Protein AF-A0A7S0VVS6-F1 (afdb_monomer_lite)

Foldseek 3Di:
DVVLLVQCPPPDLVSNLVSLLVLLCCLQPVAPVCLQVLVSLLVSLVCLLPPVCCCPDSNLSSNLSSLLSLLSNLVRRPVSPDDLLVSVLVSLVSDDRDDDPVSNCNNLVSLVVCLLVLPPSCVVVVVSSVVRNCVVVPDDDPDPPDPDCVVVSVVVNCVVVVPDDDD

Structure (mmCIF, N/CA/C/O backbone):
data_AF-A0A7S0VVS6-F1
#
_entry.id   AF-A0A7S0VVS6-F1
#
loop_
_atom_site.group_PDB
_atom_site.id
_atom_site.type_symbol
_atom_site.label_atom_id
_atom_site.label_alt_id
_atom_site.label_comp_id
_atom_site.label_asym_id
_atom_site.label_entity_id
_atom_site.label_seq_id
_atom_site.pdbx_PDB_ins_code
_atom_site.Cartn_x
_atom_site.Cartn_y
_atom_site.Cartn_z
_atom_site.occupancy
_atom_site.B_iso_or_equiv
_atom_site.auth_seq_id
_atom_site.auth_comp_id
_atom_site.auth_asym_id
_atom_site.auth_atom_id
_atom_site.pdbx_PDB_model_num
ATOM 1 N N . ALA A 1 1 ? -5.783 -13.819 -8.971 1.00 76.56 1 ALA A N 1
ATOM 2 C CA . ALA A 1 1 ? -4.865 -13.735 -7.815 1.00 76.56 1 ALA A CA 1
ATOM 3 C C . ALA A 1 1 ? -3.611 -14.604 -7.975 1.00 76.56 1 ALA A C 1
ATOM 5 O O . ALA A 1 1 ? -2.534 -14.033 -7.990 1.00 76.56 1 ALA A O 1
ATOM 6 N N . ALA A 1 2 ? -3.704 -15.934 -8.151 1.00 83.19 2 ALA A N 1
ATOM 7 C CA . ALA A 1 2 ? -2.517 -16.811 -8.219 1.00 83.19 2 ALA A CA 1
ATOM 8 C C . ALA A 1 2 ? -1.493 -16.425 -9.310 1.00 83.19 2 ALA A C 1
ATOM 10 O O . ALA A 1 2 ? -0.317 -16.255 -9.006 1.00 83.19 2 ALA A O 1
ATOM 11 N N . ALA A 1 3 ? -1.938 -16.195 -10.550 1.00 84.88 3 ALA A N 1
ATOM 12 C CA . ALA A 1 3 ? -1.055 -15.727 -11.626 1.00 84.88 3 ALA A CA 1
ATOM 13 C C . ALA A 1 3 ? -0.437 -14.347 -11.322 1.00 84.88 3 ALA A C 1
ATOM 15 O O . ALA A 1 3 ? 0.734 -14.109 -11.591 1.00 84.88 3 ALA A O 1
ATOM 16 N N . CYS A 1 4 ? -1.198 -13.444 -10.698 1.00 88.06 4 CYS A N 1
ATOM 17 C CA . CYS A 1 4 ? -0.689 -12.134 -10.294 1.00 88.06 4 CYS A CA 1
ATOM 18 C C . CYS A 1 4 ? 0.404 -12.260 -9.220 1.00 88.06 4 CYS A C 1
ATOM 20 O O . CYS A 1 4 ? 1.419 -11.583 -9.311 1.00 88.06 4 CYS A O 1
ATOM 22 N N . LEU A 1 5 ? 0.250 -13.165 -8.245 1.00 90.25 5 LEU A N 1
ATOM 23 C CA . LEU A 1 5 ? 1.289 -13.428 -7.240 1.00 90.25 5 LEU A CA 1
ATOM 24 C C . LEU A 1 5 ? 2.594 -13.913 -7.882 1.00 90.25 5 LEU A C 1
ATOM 26 O O . LEU A 1 5 ? 3.664 -13.450 -7.506 1.00 90.25 5 LEU A O 1
ATOM 30 N N . GLN A 1 6 ? 2.507 -14.796 -8.878 1.00 89.69 6 GLN A N 1
ATOM 31 C CA . GLN A 1 6 ? 3.681 -15.323 -9.585 1.00 89.69 6 GLN A CA 1
ATOM 32 C C . GLN A 1 6 ? 4.442 -14.247 -10.373 1.00 89.69 6 GLN A C 1
ATOM 34 O O . GLN A 1 6 ? 5.650 -14.361 -10.564 1.00 89.69 6 GLN A O 1
ATOM 39 N N . HIS A 1 7 ? 3.747 -13.206 -10.833 1.00 92.38 7 HIS A N 1
ATOM 40 C CA . HIS A 1 7 ? 4.315 -12.179 -11.706 1.00 92.38 7 HIS A CA 1
ATOM 41 C C . HIS A 1 7 ? 4.606 -10.841 -11.011 1.00 92.38 7 HIS A C 1
ATOM 43 O O . HIS A 1 7 ? 5.177 -9.949 -11.638 1.00 92.38 7 HIS A O 1
ATOM 49 N N . ALA A 1 8 ? 4.295 -10.708 -9.718 1.00 88.50 8 ALA A N 1
ATOM 50 C CA . ALA A 1 8 ? 4.568 -9.504 -8.930 1.00 88.50 8 ALA A CA 1
ATOM 51 C C . ALA A 1 8 ? 6.068 -9.147 -8.851 1.00 88.50 8 ALA A C 1
ATOM 53 O O . ALA A 1 8 ? 6.413 -7.983 -8.676 1.00 88.50 8 ALA A O 1
ATOM 54 N N . SER A 1 9 ? 6.960 -10.124 -9.048 1.00 88.38 9 SER A N 1
ATOM 55 C CA . SER A 1 9 ? 8.419 -9.951 -9.070 1.00 88.38 9 SER A CA 1
ATOM 56 C C . SER A 1 9 ? 9.045 -10.190 -10.454 1.00 88.38 9 SER A C 1
ATOM 58 O O . SER A 1 9 ? 10.226 -10.518 -10.550 1.00 88.38 9 SER A O 1
ATOM 60 N N . ALA A 1 10 ? 8.270 -10.094 -11.540 1.00 89.06 10 ALA A N 1
ATOM 61 C CA . ALA A 1 10 ? 8.783 -10.291 -12.899 1.00 89.06 10 ALA A CA 1
ATOM 62 C C . ALA A 1 10 ? 9.911 -9.296 -13.248 1.00 89.06 10 ALA A C 1
ATOM 64 O O . ALA A 1 10 ? 9.902 -8.159 -12.798 1.00 89.06 10 ALA A O 1
ATOM 65 N N . GLY A 1 11 ? 10.866 -9.666 -14.107 1.00 86.12 11 GLY A N 1
ATOM 66 C CA . GLY A 1 11 ? 11.916 -8.726 -14.544 1.00 86.12 11 GLY A CA 1
ATOM 67 C C . GLY A 1 11 ? 11.372 -7.539 -15.355 1.00 86.12 11 GLY A C 1
ATOM 68 O O . GLY A 1 11 ? 11.871 -6.423 -15.246 1.00 86.12 11 GLY A O 1
ATOM 69 N N . SER A 1 12 ? 10.294 -7.755 -16.116 1.00 94.38 12 SER A N 1
ATOM 70 C CA . SER A 1 12 ? 9.616 -6.702 -16.880 1.00 94.38 12 SER A CA 1
ATOM 71 C C . SER A 1 12 ? 8.770 -5.807 -15.972 1.00 94.38 12 SER A C 1
ATOM 73 O O . SER A 1 12 ? 7.841 -6.287 -15.315 1.00 94.38 12 SER A O 1
ATOM 75 N N . ALA A 1 13 ? 9.044 -4.500 -15.996 1.00 92.06 13 ALA A N 1
ATOM 76 C CA . ALA A 1 13 ? 8.288 -3.499 -15.246 1.00 92.06 13 ALA A CA 1
ATOM 77 C C . ALA A 1 13 ? 6.793 -3.509 -15.595 1.00 92.06 13 ALA A C 1
ATOM 79 O O . ALA A 1 13 ? 5.949 -3.504 -14.702 1.00 92.06 13 ALA A O 1
ATOM 80 N N . GLN A 1 14 ? 6.456 -3.631 -16.882 1.00 93.25 14 GLN A N 1
ATOM 81 C CA . GLN A 1 14 ? 5.068 -3.684 -17.341 1.00 93.25 14 GLN A CA 1
ATOM 82 C C . GLN A 1 14 ? 4.323 -4.913 -16.804 1.00 93.25 14 GLN A C 1
ATOM 84 O O . GLN A 1 14 ? 3.189 -4.790 -16.339 1.00 93.25 14 GLN A O 1
ATOM 89 N N . VAL A 1 15 ? 4.960 -6.089 -16.826 1.00 93.94 15 VAL A N 1
ATOM 90 C CA . VAL A 1 15 ? 4.361 -7.324 -16.295 1.00 93.94 15 VAL A CA 1
ATOM 91 C C . VAL A 1 15 ? 4.151 -7.213 -14.785 1.00 93.94 15 VAL A C 1
ATOM 93 O O . VAL A 1 15 ? 3.069 -7.556 -14.304 1.00 93.94 15 VAL A O 1
ATOM 96 N N . ARG A 1 16 ? 5.132 -6.674 -14.044 1.00 94.62 16 ARG A N 1
ATOM 97 C CA . ARG A 1 16 ? 4.969 -6.407 -12.605 1.00 94.62 16 ARG A CA 1
ATOM 98 C C . ARG A 1 16 ? 3.830 -5.439 -12.338 1.00 94.62 16 ARG A C 1
ATOM 100 O O . ARG A 1 16 ? 2.970 -5.751 -11.526 1.00 94.62 16 ARG A O 1
ATOM 107 N N . ARG A 1 17 ? 3.775 -4.308 -13.047 1.00 94.00 17 ARG A N 1
ATOM 108 C CA . ARG A 1 17 ? 2.715 -3.299 -12.907 1.00 94.00 17 ARG A CA 1
ATOM 109 C C . ARG A 1 17 ? 1.327 -3.924 -13.057 1.00 94.00 17 ARG A C 1
ATOM 111 O O . ARG A 1 17 ? 0.468 -3.735 -12.197 1.00 94.00 17 ARG A O 1
ATOM 118 N N . SER A 1 18 ? 1.119 -4.723 -14.106 1.00 93.94 18 SER A N 1
ATOM 119 C CA . SER A 1 18 ? -0.145 -5.437 -14.333 1.00 93.94 18 SER A CA 1
ATOM 120 C C . SER A 1 18 ? -0.453 -6.464 -13.239 1.00 93.94 18 SER A C 1
ATOM 122 O O . SER A 1 18 ? -1.607 -6.607 -12.834 1.00 93.94 18 SER A O 1
ATOM 124 N N . ALA A 1 19 ? 0.563 -7.168 -12.737 1.00 95.75 19 ALA A N 1
ATOM 125 C CA . ALA A 1 19 ? 0.409 -8.117 -11.642 1.00 95.75 19 ALA A CA 1
ATOM 126 C C . ALA A 1 19 ? 0.021 -7.425 -10.321 1.00 95.75 19 ALA A C 1
ATOM 128 O O . ALA A 1 19 ? -0.944 -7.849 -9.680 1.00 95.75 19 ALA A O 1
ATOM 129 N N . CYS A 1 20 ? 0.707 -6.338 -9.952 1.00 96.62 20 CYS A N 1
ATOM 130 C CA . CYS A 1 20 ? 0.404 -5.517 -8.777 1.00 96.62 20 CYS A CA 1
ATOM 131 C C . CYS A 1 20 ? -1.015 -4.940 -8.854 1.00 96.62 20 CYS A C 1
ATOM 133 O O . CYS A 1 20 ? -1.797 -5.114 -7.922 1.00 96.62 20 CYS A O 1
ATOM 135 N N . TYR A 1 21 ? -1.394 -4.362 -10.000 1.00 95.69 21 TYR A N 1
ATOM 136 C CA . TYR A 1 21 ? -2.748 -3.843 -10.213 1.00 95.69 21 TYR A CA 1
ATOM 137 C C . TYR A 1 21 ? -3.814 -4.937 -10.070 1.00 95.69 21 TYR A C 1
ATOM 139 O O . TYR A 1 21 ? -4.813 -4.771 -9.372 1.00 95.69 21 TYR A O 1
ATOM 147 N N . GLY A 1 22 ? -3.582 -6.112 -10.664 1.00 96.38 22 GLY A N 1
ATOM 148 C CA . GLY A 1 22 ? -4.481 -7.255 -10.517 1.00 96.38 22 GLY A CA 1
ATOM 149 C C . GLY A 1 22 ? -4.666 -7.685 -9.057 1.00 96.38 22 GLY A C 1
ATOM 150 O O . GLY A 1 22 ? -5.777 -8.048 -8.664 1.00 96.38 22 GLY A O 1
ATOM 151 N N . LEU A 1 23 ? -3.615 -7.613 -8.233 1.00 96.94 23 LEU A N 1
ATOM 152 C CA . LEU A 1 23 ? -3.706 -7.864 -6.791 1.00 96.94 23 LEU A CA 1
ATOM 153 C C . LEU A 1 23 ? -4.459 -6.752 -6.051 1.00 96.94 23 LEU A C 1
ATOM 155 O O . LEU A 1 23 ? -5.275 -7.082 -5.193 1.00 96.94 23 LEU A O 1
ATOM 159 N N . ALA A 1 24 ? -4.266 -5.481 -6.412 1.00 96.88 24 ALA A N 1
ATOM 160 C CA . ALA A 1 24 ? -5.028 -4.355 -5.864 1.00 96.88 24 ALA A CA 1
ATOM 161 C C . ALA A 1 24 ? -6.539 -4.522 -6.116 1.00 96.88 24 ALA A C 1
ATOM 163 O O . ALA A 1 24 ? -7.358 -4.408 -5.199 1.00 96.88 24 ALA A O 1
ATOM 164 N N . VAL A 1 25 ? -6.918 -4.901 -7.341 1.00 96.69 25 VAL A N 1
ATOM 165 C CA . VAL A 1 25 ? -8.314 -5.188 -7.705 1.00 96.69 25 VAL A CA 1
ATOM 166 C C . VAL A 1 25 ? -8.846 -6.413 -6.956 1.00 96.69 25 VAL A C 1
ATOM 168 O O . VAL A 1 25 ? -9.983 -6.391 -6.479 1.00 96.69 25 VAL A O 1
ATOM 171 N N . CYS A 1 26 ? -8.042 -7.472 -6.802 1.00 96.25 26 CYS A N 1
ATOM 172 C CA . CYS A 1 26 ? -8.426 -8.633 -5.991 1.00 96.25 26 CYS A CA 1
ATOM 173 C C . CYS A 1 26 ? -8.642 -8.248 -4.519 1.00 96.25 26 CYS A C 1
ATOM 175 O O . CYS A 1 26 ? -9.603 -8.716 -3.915 1.00 96.25 26 CYS A O 1
ATOM 177 N N . ALA A 1 27 ? -7.811 -7.372 -3.955 1.00 96.62 27 ALA A N 1
ATOM 178 C CA . ALA A 1 27 ? -7.992 -6.868 -2.599 1.00 96.62 27 ALA A CA 1
ATOM 179 C C . ALA A 1 27 ? -9.300 -6.078 -2.462 1.00 96.62 27 ALA A C 1
ATOM 181 O O . ALA A 1 27 ? -10.042 -6.286 -1.508 1.00 96.62 27 ALA A O 1
ATOM 182 N N . GLN A 1 28 ? -9.633 -5.237 -3.439 1.00 95.94 28 GLN A N 1
ATOM 183 C CA . GLN A 1 28 ? -10.849 -4.424 -3.407 1.00 95.94 28 GLN A CA 1
ATOM 184 C C . GLN A 1 28 ? -12.136 -5.226 -3.657 1.00 95.94 28 GLN A C 1
ATOM 186 O O . GLN A 1 28 ? -13.167 -4.943 -3.052 1.00 95.94 28 GLN A O 1
ATOM 191 N N . ARG A 1 29 ? -12.104 -6.202 -4.573 1.00 95.06 29 ARG A N 1
ATOM 192 C CA . ARG A 1 29 ? -13.316 -6.861 -5.104 1.00 95.06 29 ARG A CA 1
ATOM 193 C C . ARG A 1 29 ? -13.414 -8.352 -4.802 1.00 95.06 29 ARG A C 1
ATOM 195 O O . ARG A 1 29 ? -14.488 -8.926 -4.940 1.00 95.06 29 ARG A O 1
ATOM 202 N N . GLY A 1 30 ? -12.318 -8.996 -4.411 1.00 91.19 30 GLY A N 1
ATOM 203 C CA . GLY A 1 30 ? -12.252 -10.446 -4.206 1.00 91.19 30 GLY A CA 1
ATOM 204 C C . GLY A 1 30 ? -12.946 -10.939 -2.935 1.00 91.19 30 GLY A C 1
ATOM 205 O O . GLY A 1 30 ? -13.156 -12.144 -2.791 1.00 91.19 30 GLY A O 1
ATOM 206 N N . GLY A 1 31 ? -13.312 -10.027 -2.025 1.00 91.06 31 GLY A N 1
ATOM 207 C CA . GLY A 1 31 ? -14.015 -10.345 -0.783 1.00 91.06 31 GLY A CA 1
ATOM 208 C C . GLY A 1 31 ? -13.312 -11.436 0.031 1.00 91.06 31 GLY A C 1
ATOM 209 O O . GLY A 1 31 ? -12.085 -11.544 0.016 1.00 91.06 31 GLY A O 1
ATOM 210 N N . ALA A 1 32 ? -14.097 -12.288 0.697 1.00 91.00 32 ALA A N 1
ATOM 211 C CA . ALA A 1 32 ? -13.585 -13.367 1.547 1.00 91.00 32 ALA A CA 1
ATOM 212 C C . ALA A 1 32 ? -12.711 -14.394 0.799 1.00 91.00 32 ALA A C 1
ATOM 214 O O . ALA A 1 32 ? -11.857 -15.027 1.413 1.00 91.00 32 ALA A O 1
ATOM 215 N N . GLY A 1 33 ? -12.878 -14.544 -0.521 1.00 91.31 33 GLY A N 1
ATOM 216 C CA . GLY A 1 33 ? -12.063 -15.460 -1.325 1.00 91.31 33 GLY A CA 1
ATOM 217 C C . GLY A 1 33 ? -10.609 -15.006 -1.490 1.00 91.31 33 GLY A C 1
ATOM 218 O O . GLY A 1 33 ? -9.738 -15.833 -1.748 1.00 91.31 33 GLY A O 1
ATOM 219 N N . PHE A 1 34 ? -10.329 -13.708 -1.324 1.00 94.81 34 PHE A N 1
ATOM 220 C CA . PHE A 1 34 ? -8.968 -13.175 -1.384 1.00 94.81 34 PHE A CA 1
ATOM 221 C C . PHE A 1 34 ? -8.271 -13.149 -0.019 1.00 94.81 34 PHE A C 1
ATOM 223 O O . PHE A 1 34 ? -7.045 -13.211 0.022 1.00 94.81 34 PHE A O 1
ATOM 230 N N . ALA A 1 35 ? -9.021 -13.124 1.088 1.00 92.44 35 ALA A N 1
ATOM 231 C CA . ALA A 1 35 ? -8.473 -13.033 2.442 1.00 92.44 35 ALA A CA 1
ATOM 232 C C . ALA A 1 35 ? -7.335 -14.041 2.741 1.00 92.44 35 ALA A C 1
ATOM 234 O O . ALA A 1 35 ? -6.302 -13.607 3.253 1.00 92.44 35 ALA A O 1
ATOM 235 N N . PRO A 1 36 ? -7.412 -15.334 2.350 1.00 93.94 36 PRO A N 1
ATOM 236 C CA . PRO A 1 36 ? -6.319 -16.288 2.580 1.00 93.94 36 PRO A CA 1
ATOM 237 C C . PRO A 1 36 ? -5.019 -15.965 1.826 1.00 93.94 36 PRO A C 1
ATOM 239 O O . PRO A 1 36 ? -3.958 -16.472 2.177 1.00 93.94 36 PRO A O 1
ATOM 242 N N . LEU A 1 37 ? -5.091 -15.151 0.770 1.00 95.06 37 LEU A N 1
ATOM 243 C CA . LEU A 1 37 ? -3.955 -14.790 -0.080 1.00 95.06 37 LEU A CA 1
ATOM 244 C C . LEU A 1 37 ? -3.277 -13.488 0.353 1.00 95.06 37 LEU A C 1
ATOM 246 O O . LEU A 1 37 ? -2.184 -13.195 -0.131 1.00 95.06 37 LEU A O 1
ATOM 250 N N . VAL A 1 38 ? -3.893 -12.720 1.255 1.00 95.69 38 VAL A N 1
ATOM 251 C CA . VAL A 1 38 ? -3.376 -11.420 1.705 1.00 95.69 38 VAL A CA 1
ATOM 252 C C . VAL A 1 38 ? -1.955 -11.517 2.273 1.00 95.69 38 VAL A C 1
ATOM 254 O O . VAL A 1 38 ? -1.130 -10.712 1.848 1.00 95.69 38 VAL A O 1
ATOM 257 N N . PRO A 1 39 ? -1.591 -12.498 3.129 1.00 94.38 39 PRO A N 1
ATOM 258 C CA . PRO A 1 39 ? -0.221 -12.587 3.644 1.00 94.38 39 PRO A CA 1
ATOM 259 C C . PRO A 1 39 ? 0.830 -12.751 2.535 1.00 94.38 39 PRO A C 1
ATOM 261 O O . PRO A 1 39 ? 1.835 -12.042 2.513 1.00 94.38 39 PRO A O 1
ATOM 264 N N . ALA A 1 40 ? 0.570 -13.635 1.567 1.00 95.25 40 ALA A N 1
ATOM 265 C CA . ALA A 1 40 ? 1.466 -13.848 0.431 1.00 95.25 40 ALA A CA 1
ATOM 266 C C . ALA A 1 40 ? 1.527 -12.617 -0.488 1.00 95.25 40 ALA A C 1
ATOM 268 O O . ALA A 1 40 ? 2.590 -12.270 -1.002 1.00 95.25 40 ALA A O 1
ATOM 269 N N . ALA A 1 41 ? 0.394 -11.938 -0.676 1.00 96.38 41 ALA A N 1
ATOM 270 C CA . ALA A 1 41 ? 0.323 -10.725 -1.476 1.00 96.38 41 ALA A CA 1
ATOM 271 C C . ALA A 1 41 ? 1.101 -9.570 -0.828 1.00 96.38 41 ALA A C 1
ATOM 273 O O . ALA A 1 41 ? 1.870 -8.914 -1.523 1.00 96.38 41 ALA A O 1
ATOM 274 N N . LEU A 1 42 ? 0.988 -9.372 0.490 1.00 96.12 42 LEU A N 1
ATOM 275 C CA . LEU A 1 42 ? 1.772 -8.378 1.230 1.00 96.12 42 LEU A CA 1
ATOM 276 C C . LEU A 1 42 ? 3.275 -8.619 1.089 1.00 96.12 42 LEU A C 1
ATOM 278 O O . LEU A 1 42 ? 4.017 -7.685 0.795 1.00 96.12 42 LEU A O 1
ATOM 282 N N . GLN A 1 43 ? 3.724 -9.868 1.244 1.00 95.31 43 GLN A N 1
ATOM 283 C CA . GLN A 1 43 ? 5.135 -10.216 1.073 1.00 95.31 43 GLN A CA 1
ATOM 284 C C . GLN A 1 43 ? 5.622 -9.913 -0.352 1.00 95.31 43 GLN A C 1
ATOM 286 O O . GLN A 1 43 ? 6.702 -9.347 -0.530 1.00 95.31 43 GLN A O 1
ATOM 291 N N . ALA A 1 44 ? 4.820 -10.249 -1.367 1.00 96.12 44 ALA A N 1
ATOM 292 C CA . ALA A 1 44 ? 5.148 -9.963 -2.760 1.00 96.12 44 ALA A CA 1
ATOM 293 C C . ALA A 1 44 ? 5.226 -8.451 -3.040 1.00 96.12 44 ALA A C 1
ATOM 295 O O . ALA A 1 44 ? 6.172 -8.001 -3.685 1.00 96.12 44 ALA A O 1
ATOM 296 N N . MET A 1 45 ? 4.273 -7.659 -2.530 1.00 97.62 45 MET A N 1
ATOM 297 C CA . MET A 1 45 ? 4.284 -6.201 -2.696 1.00 97.62 45 MET A CA 1
ATOM 298 C C . MET A 1 45 ? 5.455 -5.557 -1.958 1.00 97.62 45 MET A C 1
ATOM 300 O O . MET A 1 45 ? 6.128 -4.709 -2.533 1.00 97.62 45 MET A O 1
ATOM 304 N N . HIS A 1 46 ? 5.761 -5.996 -0.734 1.00 96.44 46 HIS A N 1
ATOM 305 C CA . HIS A 1 46 ? 6.941 -5.523 -0.014 1.00 96.44 46 HIS A CA 1
ATOM 306 C C . HIS A 1 46 ? 8.211 -5.759 -0.840 1.00 96.44 46 HIS A C 1
ATOM 308 O O . HIS A 1 46 ? 8.987 -4.832 -1.043 1.00 96.44 46 HIS A O 1
ATOM 314 N N . GLY A 1 47 ? 8.393 -6.969 -1.384 1.00 95.75 47 GLY A N 1
ATOM 315 C CA . GLY A 1 47 ? 9.526 -7.280 -2.258 1.00 95.75 47 GLY A CA 1
ATOM 316 C C . GLY A 1 47 ? 9.594 -6.397 -3.508 1.00 95.75 47 GLY A C 1
ATOM 317 O O . GLY A 1 47 ? 10.681 -5.967 -3.881 1.00 95.75 47 GLY A O 1
ATOM 318 N N . ALA A 1 48 ? 8.452 -6.087 -4.128 1.00 95.50 48 ALA A N 1
ATOM 319 C CA . ALA A 1 48 ? 8.393 -5.200 -5.289 1.00 95.50 48 ALA A CA 1
ATOM 320 C C . ALA A 1 48 ? 8.783 -3.751 -4.943 1.00 95.50 48 ALA A C 1
ATOM 322 O O . ALA A 1 48 ? 9.501 -3.118 -5.712 1.00 95.50 48 ALA A O 1
ATOM 323 N N . VAL A 1 49 ? 8.350 -3.244 -3.785 1.00 97.38 49 VAL A N 1
ATOM 324 C CA . VAL A 1 49 ? 8.633 -1.869 -3.341 1.00 97.38 49 VAL A CA 1
ATOM 325 C C . VAL A 1 49 ? 10.078 -1.699 -2.868 1.00 97.38 49 VAL A C 1
ATOM 327 O O . VAL A 1 49 ? 10.664 -0.637 -3.075 1.00 97.38 49 VAL A O 1
ATOM 330 N N . THR A 1 50 ? 10.666 -2.723 -2.243 1.00 96.12 50 THR A N 1
ATOM 331 C CA . THR A 1 50 ? 12.035 -2.668 -1.700 1.00 96.12 50 THR A CA 1
ATOM 332 C C . THR A 1 50 ? 13.103 -3.212 -2.648 1.00 96.12 50 THR A C 1
ATOM 334 O O . THR A 1 50 ? 14.253 -3.359 -2.236 1.00 96.12 50 THR A O 1
ATOM 337 N N . ALA A 1 51 ? 12.747 -3.563 -3.885 1.00 95.00 51 ALA A N 1
ATOM 338 C CA . ALA A 1 51 ? 13.715 -4.027 -4.871 1.00 95.00 51 ALA A CA 1
ATOM 339 C C . ALA A 1 51 ? 14.710 -2.913 -5.244 1.00 95.00 51 ALA A C 1
ATOM 341 O O . ALA A 1 51 ? 14.370 -1.728 -5.284 1.00 95.00 51 ALA A O 1
ATOM 342 N N . GLU A 1 52 ? 15.946 -3.299 -5.555 1.00 94.38 52 GLU A N 1
ATOM 343 C CA . GLU A 1 52 ? 16.938 -2.375 -6.106 1.00 94.38 52 GLU A CA 1
ATOM 344 C C . GLU A 1 52 ? 16.413 -1.762 -7.417 1.00 94.38 52 GLU A C 1
ATOM 346 O O . GLU A 1 52 ? 15.851 -2.464 -8.260 1.00 94.38 52 GLU A O 1
ATOM 351 N N . GLY A 1 53 ? 16.525 -0.439 -7.561 1.00 93.81 53 GLY A N 1
ATOM 352 C CA . GLY A 1 53 ? 15.998 0.286 -8.720 1.00 93.81 53 GLY A CA 1
ATOM 353 C C . GLY A 1 53 ? 14.465 0.318 -8.830 1.00 93.81 53 GLY A C 1
ATOM 354 O O . GLY A 1 53 ? 13.939 0.705 -9.875 1.00 93.81 53 GLY A O 1
ATOM 355 N N . ALA A 1 54 ? 13.714 -0.062 -7.784 1.00 94.00 54 ALA A N 1
ATOM 356 C CA . ALA A 1 54 ? 12.244 -0.051 -7.804 1.00 94.00 54 ALA A CA 1
ATOM 357 C C . ALA A 1 54 ? 11.660 1.332 -8.150 1.00 94.00 54 ALA A C 1
ATOM 359 O O . ALA A 1 54 ? 10.617 1.427 -8.794 1.00 94.00 54 ALA A O 1
ATOM 360 N N . ARG A 1 55 ? 12.343 2.414 -7.767 1.00 94.62 55 ARG A N 1
ATOM 361 C CA . ARG A 1 55 ? 11.921 3.803 -8.017 1.00 94.62 55 ARG A CA 1
ATOM 362 C C . ARG A 1 55 ? 12.741 4.493 -9.114 1.00 94.62 55 ARG A C 1
ATOM 364 O O . ARG A 1 55 ? 13.041 5.680 -9.021 1.00 94.62 55 ARG A O 1
ATOM 371 N N . GLU A 1 56 ? 13.132 3.739 -10.139 1.00 94.38 56 GLU A N 1
ATOM 372 C CA . GLU A 1 56 ? 13.932 4.230 -11.265 1.00 94.38 56 GLU A CA 1
ATOM 373 C C . GLU A 1 56 ? 13.267 3.909 -12.608 1.00 94.38 56 GLU A C 1
ATOM 375 O O . GLU A 1 56 ? 12.760 2.805 -12.816 1.00 94.38 56 GLU A O 1
ATOM 380 N N . GLY A 1 57 ? 13.291 4.875 -13.534 1.00 94.50 57 GLY A N 1
ATOM 381 C CA . GLY A 1 57 ? 12.799 4.710 -14.906 1.00 94.50 57 GLY A CA 1
ATOM 382 C C . GLY A 1 57 ? 11.403 4.084 -14.978 1.00 94.50 57 GLY A C 1
ATOM 383 O O . GLY A 1 57 ? 10.477 4.522 -14.291 1.00 94.50 57 GLY A O 1
ATOM 384 N N . ASP A 1 58 ? 11.285 3.025 -15.777 1.00 91.44 58 ASP A N 1
ATOM 385 C CA . ASP A 1 58 ? 10.032 2.306 -16.034 1.00 91.44 58 ASP A CA 1
ATOM 386 C C . ASP A 1 58 ? 9.483 1.561 -14.802 1.00 91.44 58 ASP A C 1
ATOM 388 O O . ASP A 1 58 ? 8.328 1.130 -14.794 1.00 91.44 58 ASP A O 1
ATOM 392 N N . ASN A 1 59 ? 10.282 1.389 -13.741 1.00 94.06 59 ASN A N 1
ATOM 393 C CA . ASN A 1 59 ? 9.854 0.683 -12.531 1.00 94.06 59 ASN A CA 1
ATOM 394 C C . ASN A 1 59 ? 8.953 1.539 -11.632 1.00 94.06 59 ASN A C 1
ATOM 396 O O . ASN A 1 59 ? 8.234 0.985 -10.801 1.00 94.06 59 ASN A O 1
ATOM 400 N N . ASN A 1 60 ? 8.962 2.862 -11.809 1.00 95.75 60 ASN A N 1
ATOM 401 C CA . ASN A 1 60 ? 8.239 3.806 -10.962 1.00 95.75 60 ASN A CA 1
ATOM 402 C C . ASN A 1 60 ? 6.738 3.505 -10.856 1.00 95.75 60 ASN A C 1
ATOM 404 O O . ASN A 1 60 ? 6.219 3.370 -9.750 1.00 95.75 60 ASN A O 1
ATOM 408 N N . GLU A 1 61 ? 6.051 3.327 -11.986 1.00 94.12 61 GLU A N 1
ATOM 409 C CA . GLU A 1 61 ? 4.621 2.988 -11.990 1.00 94.12 61 GLU A CA 1
ATOM 410 C C . GLU A 1 61 ? 4.359 1.590 -11.413 1.00 94.12 61 GLU A C 1
ATOM 412 O O . GLU A 1 61 ? 3.381 1.369 -10.707 1.00 94.12 61 GLU A O 1
ATOM 417 N N . ALA A 1 62 ? 5.249 0.621 -11.659 1.00 95.31 62 ALA A N 1
ATOM 418 C CA . ALA A 1 62 ? 5.107 -0.710 -11.069 1.00 95.31 62 ALA A CA 1
ATOM 419 C C . ALA A 1 62 ? 5.186 -0.665 -9.532 1.00 95.31 62 ALA A C 1
ATOM 421 O O . ALA A 1 62 ? 4.463 -1.401 -8.855 1.00 95.31 62 ALA A O 1
ATOM 422 N N . THR A 1 63 ? 6.043 0.207 -8.998 1.00 97.56 63 THR A N 1
ATOM 423 C CA . THR A 1 63 ? 6.187 0.450 -7.561 1.00 97.56 63 THR A CA 1
ATOM 424 C C . THR A 1 63 ? 4.989 1.194 -6.994 1.00 97.56 63 THR A C 1
ATOM 426 O O . THR A 1 63 ? 4.476 0.778 -5.956 1.00 97.56 63 THR A O 1
ATOM 429 N N . ASP A 1 64 ? 4.486 2.225 -7.676 1.00 97.69 64 ASP A N 1
ATOM 430 C CA . ASP A 1 64 ? 3.269 2.926 -7.255 1.00 97.69 64 ASP A CA 1
ATOM 431 C C . ASP A 1 64 ? 2.080 1.949 -7.158 1.00 97.69 64 ASP A C 1
ATOM 433 O O . ASP A 1 64 ? 1.397 1.909 -6.131 1.00 97.69 64 ASP A O 1
ATOM 437 N N . ASN A 1 65 ? 1.917 1.050 -8.134 1.00 96.50 65 ASN A N 1
ATOM 438 C CA . ASN A 1 65 ? 0.858 0.033 -8.113 1.00 96.50 65 ASN A CA 1
ATOM 439 C C . ASN A 1 65 ? 1.047 -0.993 -6.990 1.00 96.50 65 ASN A C 1
ATOM 441 O O . ASN A 1 65 ? 0.066 -1.504 -6.448 1.00 96.50 65 ASN A O 1
ATOM 445 N N . ALA A 1 66 ? 2.291 -1.324 -6.632 1.00 98.06 66 ALA A N 1
ATOM 446 C CA . ALA A 1 66 ? 2.564 -2.212 -5.505 1.00 98.06 66 ALA A CA 1
ATOM 447 C C . ALA A 1 66 ? 2.183 -1.557 -4.166 1.00 98.06 66 ALA A C 1
ATOM 449 O O . ALA A 1 66 ? 1.576 -2.203 -3.310 1.00 98.06 66 ALA A O 1
ATOM 450 N N . VAL A 1 67 ? 2.487 -0.266 -3.994 1.00 98.50 67 VAL A N 1
ATOM 451 C CA . VAL A 1 67 ? 2.110 0.494 -2.793 1.00 98.50 67 VAL A CA 1
ATOM 452 C C . VAL A 1 67 ? 0.590 0.674 -2.705 1.00 98.50 67 VAL A C 1
ATOM 454 O O . VAL A 1 67 ? 0.022 0.482 -1.627 1.00 98.50 67 VAL A O 1
ATOM 457 N N . ASP A 1 68 ? -0.090 0.983 -3.812 1.00 98.31 68 ASP A N 1
ATOM 458 C CA . ASP A 1 68 ? -1.559 1.045 -3.855 1.00 98.31 68 ASP A CA 1
ATOM 459 C C . ASP A 1 68 ? -2.193 -0.307 -3.499 1.00 98.31 68 ASP A C 1
ATOM 461 O O . ASP A 1 68 ? -3.096 -0.368 -2.663 1.00 98.31 68 ASP A O 1
ATOM 465 N N . ALA A 1 69 ? -1.663 -1.415 -4.029 1.00 98.12 69 ALA A N 1
ATOM 466 C CA . ALA A 1 69 ? -2.155 -2.751 -3.700 1.00 98.12 69 ALA A CA 1
ATOM 467 C C . ALA A 1 69 ? -2.128 -3.028 -2.187 1.00 98.12 69 ALA A C 1
ATOM 469 O O . ALA A 1 69 ? -3.106 -3.551 -1.648 1.00 98.12 69 ALA A O 1
ATOM 470 N N . VAL A 1 70 ? -1.056 -2.638 -1.485 1.00 98.25 70 VAL A N 1
ATOM 471 C CA . VAL A 1 70 ? -0.978 -2.752 -0.016 1.00 98.25 70 VAL A CA 1
ATOM 472 C C . VAL A 1 70 ? -2.032 -1.877 0.661 1.00 98.25 70 VAL A C 1
ATOM 474 O O . VAL A 1 70 ? -2.739 -2.355 1.548 1.00 98.25 70 VAL A O 1
ATOM 477 N N . GLY A 1 71 ? -2.215 -0.636 0.203 1.00 97.81 71 GLY A N 1
ATOM 478 C CA . GLY A 1 71 ? -3.256 0.261 0.713 1.00 97.81 71 GLY A CA 1
ATOM 479 C C . GLY A 1 71 ? -4.661 -0.334 0.573 1.00 97.81 71 GLY A C 1
ATOM 480 O O . GLY A 1 71 ? -5.439 -0.346 1.531 1.00 97.81 71 GLY A O 1
ATOM 481 N N . ARG A 1 72 ? -4.978 -0.922 -0.587 1.00 98.00 72 ARG A N 1
ATOM 482 C CA . ARG A 1 72 ? -6.264 -1.597 -0.822 1.00 98.00 72 ARG A CA 1
ATOM 483 C C . ARG A 1 72 ? -6.421 -2.870 0.011 1.00 98.00 72 ARG A C 1
ATOM 485 O O . ARG A 1 72 ? -7.532 -3.143 0.460 1.00 98.00 72 ARG A O 1
ATOM 492 N N . MET A 1 73 ? -5.354 -3.624 0.280 1.00 97.69 73 MET A N 1
ATOM 493 C CA . MET A 1 73 ? -5.410 -4.749 1.227 1.00 97.69 73 MET A CA 1
ATOM 494 C C . MET A 1 73 ? -5.761 -4.264 2.635 1.00 97.69 73 MET A C 1
ATOM 496 O O . MET A 1 73 ? -6.716 -4.769 3.223 1.00 97.69 73 MET A O 1
ATOM 500 N N . CYS A 1 74 ? -5.080 -3.232 3.138 1.00 96.44 74 CYS A N 1
ATOM 501 C CA . CYS A 1 74 ? -5.390 -2.629 4.437 1.00 96.44 74 CYS A CA 1
ATOM 502 C C . CYS A 1 74 ? -6.843 -2.130 4.518 1.00 96.44 74 CYS A C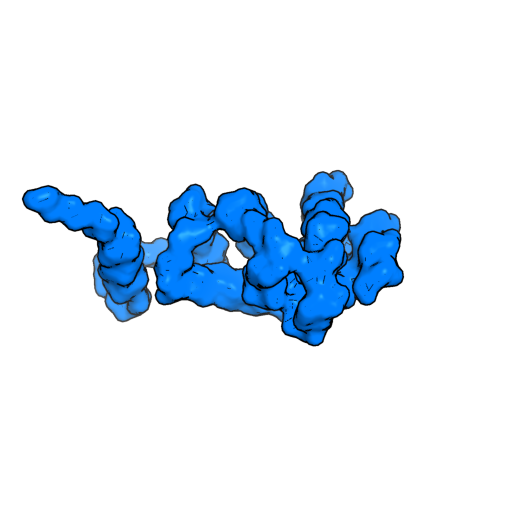 1
ATOM 504 O O . CYS A 1 74 ? -7.516 -2.311 5.532 1.00 96.44 74 CYS A O 1
ATOM 506 N N . ARG A 1 75 ? -7.346 -1.522 3.438 1.00 96.12 75 ARG A N 1
ATOM 507 C CA . ARG A 1 75 ? -8.691 -0.940 3.389 1.00 96.12 75 ARG A CA 1
ATOM 508 C C . ARG A 1 75 ? -9.809 -1.976 3.277 1.00 96.12 75 ARG A C 1
ATOM 510 O O . ARG A 1 75 ? -10.832 -1.836 3.943 1.00 96.12 75 ARG A O 1
ATOM 517 N N . TYR A 1 76 ? -9.653 -2.963 2.399 1.00 96.31 76 TYR A N 1
ATOM 518 C CA . TYR A 1 76 ? -10.752 -3.835 1.969 1.00 96.31 76 TYR A CA 1
ATOM 519 C C . TYR A 1 76 ? -10.656 -5.265 2.506 1.00 96.31 76 TYR A C 1
ATOM 521 O O . TYR A 1 76 ? -11.606 -6.030 2.350 1.00 96.31 76 TYR A O 1
ATOM 529 N N . GLN A 1 77 ? -9.552 -5.633 3.163 1.00 94.75 77 GLN A N 1
ATOM 530 C CA . GLN A 1 77 ? -9.346 -6.975 3.715 1.00 94.75 77 GLN A CA 1
ATOM 531 C C . GLN A 1 77 ? -9.138 -6.996 5.245 1.00 94.75 77 GLN A C 1
ATOM 533 O O . GLN A 1 77 ? -8.277 -7.727 5.728 1.00 94.75 77 GLN A O 1
ATOM 538 N N . PRO A 1 78 ? -9.939 -6.278 6.063 1.00 84.31 78 PRO A N 1
ATOM 539 C CA . PRO A 1 78 ? -9.750 -6.262 7.520 1.00 84.31 78 PRO A CA 1
ATOM 540 C C . PRO A 1 78 ? -9.961 -7.641 8.179 1.00 84.31 78 PRO A C 1
ATOM 542 O O . PRO A 1 78 ? -9.447 -7.898 9.261 1.00 84.31 78 PRO A O 1
ATOM 545 N N . GLY A 1 79 ? -10.700 -8.548 7.527 1.00 83.00 79 GLY A N 1
ATOM 546 C CA . GLY A 1 79 ? -10.959 -9.909 8.011 1.00 83.00 79 GLY A CA 1
ATOM 547 C C . GLY A 1 79 ? -9.876 -10.940 7.675 1.00 83.00 79 GLY A C 1
ATOM 548 O O . GLY A 1 79 ? -10.047 -12.110 8.001 1.00 83.00 79 GLY A O 1
ATOM 549 N N . SER A 1 80 ? -8.779 -10.552 7.015 1.00 87.50 80 SER A N 1
ATOM 550 C CA . SER A 1 80 ? -7.726 -11.492 6.603 1.00 87.50 80 SER A CA 1
ATOM 551 C C . SER A 1 80 ? -6.704 -11.817 7.697 1.00 87.50 80 SER A C 1
ATOM 553 O O . SER A 1 80 ? -5.748 -12.542 7.431 1.00 87.50 80 SER A O 1
ATOM 555 N N . GLY A 1 81 ? -6.851 -11.246 8.897 1.00 84.25 81 GLY A N 1
ATOM 556 C CA . GLY A 1 81 ? -5.841 -11.327 9.958 1.00 84.25 81 GLY A CA 1
ATOM 557 C C . GLY A 1 81 ? -4.629 -10.415 9.730 1.00 84.25 81 GLY A C 1
ATOM 558 O O . GLY A 1 81 ? -3.587 -10.630 10.340 1.00 84.25 81 GLY A O 1
ATOM 559 N N . LEU A 1 82 ? -4.749 -9.419 8.843 1.00 90.69 82 LEU A N 1
ATOM 560 C CA . LEU A 1 82 ? -3.727 -8.393 8.637 1.00 90.69 82 LEU A CA 1
ATOM 561 C C . LEU A 1 82 ? -3.655 -7.487 9.872 1.00 90.69 82 LEU A C 1
ATOM 563 O O . LEU A 1 82 ? -4.662 -6.919 10.294 1.00 90.69 82 LEU A O 1
ATOM 567 N N . ASP A 1 83 ? -2.456 -7.325 10.425 1.00 91.50 83 ASP A N 1
ATOM 568 C CA . ASP A 1 83 ? -2.212 -6.397 11.524 1.00 91.50 83 ASP A CA 1
ATOM 569 C C . ASP A 1 83 ? -1.964 -4.979 10.987 1.00 91.50 83 ASP A C 1
ATOM 571 O O . ASP A 1 83 ? -0.878 -4.632 10.522 1.00 91.50 83 ASP A O 1
ATOM 575 N N . LEU A 1 84 ? -3.002 -4.142 11.033 1.00 92.31 84 LEU A N 1
ATOM 576 C CA . LEU A 1 84 ? -2.925 -2.766 10.540 1.00 92.31 84 LEU A CA 1
ATOM 577 C C . LEU A 1 84 ? -1.913 -1.924 11.322 1.00 92.31 84 LEU A C 1
ATOM 579 O O . LEU A 1 84 ? -1.336 -1.004 10.746 1.00 92.31 84 LEU A O 1
ATOM 583 N N . ALA A 1 85 ? -1.691 -2.228 12.604 1.00 89.94 85 ALA A N 1
ATOM 584 C CA . ALA A 1 85 ? -0.776 -1.464 13.443 1.00 89.94 85 ALA A CA 1
ATOM 585 C C . ALA A 1 85 ? 0.688 -1.641 13.013 1.00 89.94 85 ALA A C 1
ATOM 587 O O . ALA A 1 85 ? 1.469 -0.700 13.140 1.00 89.94 85 ALA A O 1
ATOM 588 N N . SER A 1 86 ? 1.052 -2.805 12.465 1.00 90.12 86 SER A N 1
ATOM 589 C CA . SER A 1 86 ? 2.387 -3.040 11.904 1.00 90.12 86 SER A CA 1
ATOM 590 C C . SER A 1 86 ? 2.503 -2.628 10.437 1.00 90.12 86 SER A C 1
ATOM 592 O O . SER A 1 86 ? 3.530 -2.080 10.043 1.00 90.12 86 SER A O 1
ATOM 594 N N . VAL A 1 87 ? 1.464 -2.842 9.623 1.00 94.75 87 VAL A N 1
ATOM 595 C CA . VAL A 1 87 ? 1.544 -2.600 8.171 1.00 94.75 87 VAL A CA 1
ATOM 596 C C . VAL A 1 87 ? 1.425 -1.117 7.808 1.00 94.75 87 VAL A C 1
ATOM 598 O O . VAL A 1 87 ? 2.144 -0.647 6.922 1.00 94.75 87 VAL A O 1
ATOM 601 N N . LEU A 1 88 ? 0.541 -0.356 8.466 1.00 95.12 88 LEU A N 1
ATOM 602 C CA . LEU A 1 88 ? 0.282 1.040 8.088 1.00 95.12 88 LEU A CA 1
ATOM 603 C C . LEU A 1 88 ? 1.501 1.963 8.226 1.00 95.12 88 LEU A C 1
ATOM 605 O O . LEU A 1 88 ? 1.731 2.720 7.284 1.00 95.12 88 LEU A O 1
ATOM 609 N N . PRO A 1 89 ? 2.313 1.915 9.302 1.00 95.06 89 PRO A N 1
ATOM 610 C CA . PRO A 1 89 ? 3.506 2.757 9.399 1.00 95.06 89 PRO A CA 1
ATOM 611 C C . PRO A 1 89 ? 4.477 2.541 8.233 1.00 95.06 89 PRO A C 1
ATOM 613 O O . PRO A 1 89 ? 4.964 3.502 7.636 1.00 95.06 89 PRO A O 1
ATOM 616 N N . THR A 1 90 ? 4.707 1.282 7.853 1.00 96.38 90 THR A N 1
ATOM 617 C CA . THR A 1 90 ? 5.555 0.944 6.707 1.00 96.38 90 THR A CA 1
ATOM 618 C C . THR A 1 90 ? 4.935 1.431 5.400 1.00 96.38 90 THR A C 1
ATOM 620 O O . THR A 1 90 ? 5.621 2.066 4.603 1.00 96.38 90 THR A O 1
ATOM 623 N N . TRP A 1 91 ? 3.637 1.210 5.193 1.00 98.00 91 TRP A N 1
ATOM 624 C CA . TRP A 1 91 ? 2.940 1.670 3.992 1.00 98.00 91 TRP A CA 1
ATOM 625 C C . TRP A 1 91 ? 2.975 3.200 3.835 1.00 98.00 91 TRP A C 1
ATOM 627 O O . TRP A 1 91 ? 3.275 3.695 2.750 1.00 98.00 91 TRP A O 1
ATOM 637 N N . VAL A 1 92 ? 2.757 3.957 4.918 1.00 97.81 92 VAL A N 1
ATOM 638 C CA . VAL A 1 92 ? 2.838 5.429 4.913 1.00 97.81 92 VAL A CA 1
ATOM 639 C C . VAL A 1 92 ? 4.235 5.912 4.520 1.00 97.81 92 VAL A C 1
ATOM 641 O O . VAL A 1 92 ? 4.348 6.893 3.787 1.00 97.81 92 VAL A O 1
ATOM 644 N N . SER A 1 93 ? 5.293 5.204 4.929 1.00 96.69 93 SER A N 1
ATOM 645 C CA . SER A 1 93 ? 6.676 5.555 4.569 1.00 96.69 93 SER A CA 1
ATOM 646 C C . SER A 1 93 ? 6.969 5.460 3.063 1.00 96.69 93 SER A C 1
ATOM 648 O O . SER A 1 93 ? 7.951 6.026 2.585 1.00 96.69 93 SER A O 1
ATOM 650 N N . TRP A 1 94 ? 6.119 4.765 2.298 1.00 97.81 94 TRP A N 1
ATOM 651 C CA . TRP A 1 94 ? 6.245 4.622 0.845 1.00 97.81 94 TRP A CA 1
ATOM 652 C C . TRP A 1 94 ? 5.480 5.683 0.046 1.00 97.81 94 TRP A C 1
ATOM 654 O O . TRP A 1 94 ? 5.596 5.720 -1.183 1.00 97.81 94 TRP A O 1
ATOM 664 N N . LEU A 1 95 ? 4.703 6.530 0.720 1.00 97.38 95 LEU A N 1
ATOM 665 C CA . LEU A 1 95 ? 3.947 7.626 0.122 1.00 97.38 95 LEU A CA 1
ATOM 666 C C . LEU A 1 95 ? 4.771 8.934 0.132 1.00 97.38 95 LEU A C 1
ATOM 668 O O . LEU A 1 95 ? 5.678 9.085 0.949 1.00 97.38 95 LEU A O 1
ATOM 672 N N . PRO A 1 96 ? 4.456 9.921 -0.732 1.00 96.94 96 PRO A N 1
ATOM 673 C CA . PRO A 1 96 ? 3.392 9.929 -1.739 1.00 96.94 96 PRO A CA 1
ATOM 674 C C . PRO A 1 96 ? 3.764 9.191 -3.035 1.00 96.94 96 PRO A C 1
ATOM 676 O O . PRO A 1 96 ? 4.921 9.200 -3.455 1.00 96.94 96 PRO A O 1
ATOM 679 N N . LEU A 1 97 ? 2.751 8.621 -3.696 1.00 95.00 97 LEU A N 1
ATOM 680 C CA . LEU A 1 97 ? 2.831 8.152 -5.084 1.00 95.00 97 LEU A CA 1
ATOM 681 C C . LEU A 1 97 ? 2.813 9.338 -6.050 1.00 95.00 97 LEU A C 1
ATOM 683 O O . LEU A 1 97 ? 2.253 10.386 -5.717 1.00 95.00 97 LEU A O 1
ATOM 687 N N . LYS A 1 98 ? 3.469 9.200 -7.204 1.00 92.19 98 LYS A N 1
ATOM 688 C CA . LYS A 1 98 ? 3.738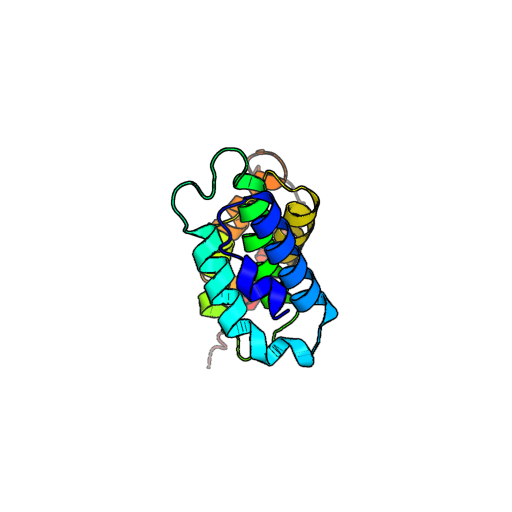 10.334 -8.111 1.00 92.19 98 LYS A CA 1
ATOM 689 C C . LYS A 1 98 ? 3.632 10.007 -9.598 1.00 92.19 98 LYS A C 1
ATOM 691 O O . LYS A 1 98 ? 3.636 10.937 -10.396 1.00 92.19 98 LYS A O 1
ATOM 696 N N . HIS A 1 99 ? 3.608 8.734 -9.969 1.00 92.69 99 HIS A N 1
ATOM 697 C CA . HIS A 1 99 ? 3.790 8.291 -11.348 1.00 92.69 99 HIS A CA 1
ATOM 698 C C . HIS A 1 99 ? 2.521 7.666 -11.925 1.00 92.69 99 HIS A C 1
ATOM 700 O O . HIS A 1 99 ? 2.219 7.908 -13.087 1.00 92.69 99 HIS A O 1
ATOM 706 N N . ASP A 1 100 ? 1.757 6.921 -11.121 1.00 91.88 100 ASP A N 1
ATOM 707 C CA . ASP A 1 100 ? 0.437 6.407 -11.512 1.00 91.88 100 ASP A CA 1
ATOM 708 C C . ASP A 1 100 ? -0.665 7.216 -10.802 1.00 91.88 100 ASP A C 1
ATOM 710 O O . ASP A 1 100 ? -0.830 7.135 -9.583 1.00 91.88 100 ASP A O 1
ATOM 714 N N . GLU A 1 101 ? -1.391 8.045 -11.561 1.00 90.81 101 GLU A N 1
ATOM 715 C CA . GLU A 1 101 ? -2.411 8.961 -11.029 1.00 90.81 101 GLU A CA 1
ATOM 716 C C . GLU A 1 101 ? -3.617 8.233 -10.415 1.00 90.81 101 GLU A C 1
ATOM 718 O O . GLU A 1 101 ? -4.155 8.688 -9.403 1.00 90.81 101 GLU A O 1
ATOM 723 N N . GLU A 1 102 ? -4.035 7.096 -10.988 1.00 92.00 102 GLU A N 1
ATOM 724 C CA . GLU A 1 102 ? -5.144 6.291 -10.457 1.00 92.00 102 GLU A CA 1
ATOM 725 C C . GLU A 1 102 ? -4.753 5.709 -9.094 1.00 92.00 102 GLU A C 1
ATOM 727 O O . GLU A 1 102 ? -5.488 5.838 -8.111 1.00 92.00 102 GLU A O 1
ATOM 732 N N . CYS A 1 103 ? -3.560 5.118 -9.020 1.00 92.38 103 CYS A N 1
ATOM 733 C CA . CYS A 1 103 ? -3.025 4.542 -7.793 1.00 92.38 103 CYS A CA 1
ATOM 734 C C . CYS A 1 103 ? -2.759 5.613 -6.731 1.00 92.38 103 CYS A C 1
ATOM 736 O O . CYS A 1 103 ? -3.047 5.400 -5.551 1.00 92.38 103 CYS A O 1
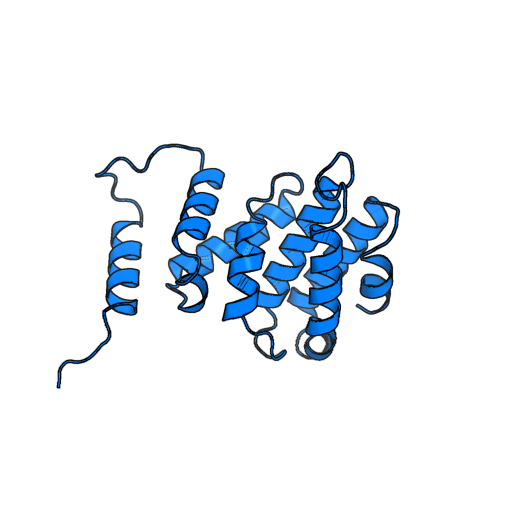ATOM 738 N N . ALA A 1 104 ? -2.259 6.784 -7.133 1.00 93.81 104 ALA A N 1
ATOM 739 C CA . ALA A 1 104 ? -2.085 7.922 -6.238 1.00 93.81 104 ALA A CA 1
ATOM 740 C C . ALA A 1 104 ? -3.423 8.371 -5.637 1.00 93.81 104 ALA A C 1
ATOM 742 O O . ALA A 1 104 ? -3.528 8.498 -4.416 1.00 93.81 104 ALA A O 1
ATOM 743 N N . ALA A 1 105 ? -4.464 8.535 -6.459 1.00 92.69 105 ALA A N 1
ATOM 744 C CA . ALA A 1 105 ? -5.786 8.939 -5.989 1.00 92.69 105 ALA A CA 1
ATOM 745 C C . ALA A 1 105 ? -6.371 7.954 -4.957 1.00 92.69 105 ALA A C 1
ATOM 747 O O . ALA A 1 105 ? -6.861 8.379 -3.906 1.00 92.69 105 ALA A O 1
ATOM 748 N N . GLU A 1 106 ? -6.279 6.647 -5.211 1.00 95.12 106 GLU A N 1
ATOM 749 C CA . GLU A 1 106 ? -6.762 5.607 -4.291 1.00 95.12 106 GLU A CA 1
ATOM 750 C C . GLU A 1 106 ? -5.960 5.571 -2.979 1.00 95.12 106 GLU A C 1
ATOM 752 O O . GLU A 1 106 ? -6.546 5.610 -1.888 1.00 95.12 106 GLU A O 1
ATOM 757 N N . ALA A 1 107 ? -4.625 5.564 -3.060 1.00 97.38 107 ALA A N 1
ATOM 758 C CA . ALA A 1 107 ? -3.747 5.499 -1.895 1.00 97.38 107 ALA A CA 1
ATOM 759 C C . ALA A 1 107 ? -3.848 6.759 -1.018 1.00 97.38 107 ALA A C 1
ATOM 761 O O . ALA A 1 107 ? -4.033 6.667 0.201 1.00 97.38 107 ALA A O 1
ATOM 762 N N . HIS A 1 108 ? -3.768 7.951 -1.616 1.00 95.94 108 HIS A N 1
ATOM 763 C CA . HIS A 1 108 ? -3.869 9.214 -0.879 1.00 95.94 108 HIS A CA 1
ATOM 764 C C . HIS A 1 108 ? -5.278 9.445 -0.337 1.00 95.94 108 HIS A C 1
ATOM 766 O O . HIS A 1 108 ? -5.420 9.933 0.785 1.00 95.94 108 HIS A O 1
ATOM 772 N N . GLY A 1 109 ? -6.315 9.050 -1.081 1.00 95.25 109 GLY A N 1
ATOM 773 C CA . GLY A 1 109 ? -7.698 9.092 -0.613 1.00 95.25 109 GLY A CA 1
ATOM 774 C C . GLY A 1 109 ? -7.928 8.186 0.597 1.00 95.25 109 GLY A C 1
ATOM 775 O O . GLY A 1 109 ? -8.583 8.590 1.559 1.00 95.25 109 GLY A O 1
ATOM 776 N N . TYR A 1 110 ? -7.343 6.983 0.603 1.00 96.75 110 TYR A N 1
ATOM 777 C CA . TYR A 1 110 ? -7.391 6.102 1.770 1.00 96.75 110 TYR A CA 1
ATOM 778 C C . TYR A 1 110 ? -6.675 6.709 2.985 1.00 96.75 110 TYR A C 1
ATOM 780 O O . TYR A 1 110 ? -7.246 6.724 4.077 1.00 96.75 110 TYR A O 1
ATOM 788 N N . LEU A 1 111 ? -5.472 7.267 2.800 1.00 96.56 111 LEU A N 1
ATOM 789 C CA . LEU A 1 111 ? -4.734 7.938 3.876 1.00 96.56 111 LEU A CA 1
ATOM 790 C C . LEU A 1 111 ? -5.521 9.118 4.465 1.00 96.56 111 LEU A C 1
ATOM 792 O O . LEU A 1 111 ? -5.628 9.242 5.686 1.00 96.56 111 LEU A O 1
ATOM 796 N N . ALA A 1 112 ? -6.101 9.962 3.607 1.00 94.62 112 ALA A N 1
ATOM 797 C CA . ALA A 1 112 ? -6.950 11.070 4.032 1.00 94.62 112 ALA A CA 1
ATOM 798 C C . ALA A 1 112 ? -8.153 10.566 4.843 1.00 94.62 112 ALA A C 1
ATOM 800 O O . ALA A 1 112 ? -8.409 11.080 5.928 1.00 94.62 112 ALA A O 1
ATOM 801 N N . GLY A 1 113 ? -8.817 9.500 4.387 1.00 94.44 113 GLY A N 1
ATOM 802 C CA . GLY A 1 113 ? -9.921 8.879 5.117 1.00 94.44 113 GLY A CA 1
ATOM 803 C C . GLY A 1 113 ? -9.523 8.341 6.498 1.00 94.44 113 GLY A C 1
ATOM 804 O O . GLY A 1 113 ? -10.282 8.496 7.452 1.00 94.44 113 GLY A O 1
ATOM 805 N N . LEU A 1 114 ? -8.327 7.755 6.646 1.00 94.38 114 LEU A N 1
ATOM 806 C CA . LEU A 1 114 ? -7.818 7.299 7.950 1.00 94.38 114 LEU A CA 1
ATOM 807 C C . LEU A 1 114 ? -7.610 8.460 8.930 1.00 94.38 114 LEU A C 1
ATOM 809 O O . LEU A 1 114 ? -7.961 8.339 10.107 1.00 94.38 114 LEU A O 1
ATOM 813 N N . LEU A 1 115 ? -7.058 9.575 8.444 1.00 93.06 115 LEU A N 1
ATOM 814 C CA . LEU A 1 115 ? -6.852 10.791 9.232 1.00 93.06 115 LEU A CA 1
ATOM 815 C C . LEU A 1 115 ? -8.189 11.431 9.607 1.00 93.06 115 LEU A C 1
ATOM 817 O O . LEU A 1 115 ? -8.443 11.680 10.782 1.00 93.06 115 LEU A O 1
ATOM 821 N N . GLU A 1 116 ? -9.076 11.621 8.632 1.00 91.25 116 GLU A N 1
ATOM 822 C CA . GLU A 1 116 ? -10.416 12.170 8.839 1.00 91.25 116 GLU A CA 1
ATOM 823 C C . GLU A 1 116 ? -11.257 11.308 9.779 1.00 91.25 116 GLU A C 1
ATOM 825 O O . GLU A 1 116 ? -12.089 11.844 10.504 1.00 91.25 116 GLU A O 1
ATOM 830 N N . ALA A 1 117 ? -11.062 9.990 9.805 1.00 92.25 117 ALA A N 1
ATOM 831 C CA . ALA A 1 117 ? -11.730 9.101 10.750 1.00 92.25 117 ALA A CA 1
ATOM 832 C C . ALA A 1 117 ? -11.116 9.140 12.161 1.00 92.25 117 ALA A C 1
ATOM 834 O O . ALA A 1 117 ? -11.763 8.685 13.102 1.00 92.25 117 ALA A O 1
ATOM 835 N N . GLY A 1 118 ? -9.902 9.675 12.328 1.00 89.19 118 GLY A N 1
ATOM 836 C CA . GLY A 1 118 ? -9.152 9.584 13.582 1.00 89.19 118 GLY A CA 1
ATOM 837 C C . GLY A 1 118 ? -8.776 8.141 13.926 1.00 89.19 118 GLY A C 1
ATOM 838 O O . GLY A 1 118 ? -8.857 7.747 15.087 1.00 89.19 118 GLY A O 1
ATOM 839 N N . SER A 1 119 ? -8.427 7.328 12.919 1.00 89.94 119 SER A N 1
ATOM 840 C CA . SER A 1 119 ? -8.125 5.905 13.115 1.00 89.94 119 SER A CA 1
ATOM 841 C C . SER A 1 119 ? -6.986 5.716 14.126 1.00 89.94 119 SER A C 1
ATOM 843 O O . SER A 1 119 ? -5.908 6.275 13.920 1.00 89.94 119 SER A O 1
ATOM 845 N N . PRO A 1 120 ? -7.140 4.882 15.171 1.00 90.50 120 PRO A N 1
ATOM 846 C CA . PRO A 1 120 ? -6.071 4.662 16.145 1.00 90.50 120 PRO A CA 1
ATOM 847 C C . PRO A 1 120 ? -4.810 4.062 15.502 1.00 90.50 120 PRO A C 1
ATOM 849 O O . PRO A 1 120 ? -3.700 4.312 15.962 1.00 90.50 120 PRO A O 1
ATOM 852 N N . HIS A 1 121 ? -4.962 3.337 14.390 1.00 90.94 121 HIS A N 1
ATOM 853 C CA . HIS A 1 121 ? -3.849 2.714 13.676 1.00 90.94 121 HIS A CA 1
ATOM 854 C C . HIS A 1 121 ? -2.941 3.716 12.943 1.00 90.94 121 HIS A C 1
ATOM 856 O O . HIS A 1 121 ? -1.817 3.362 12.602 1.00 90.94 121 HIS A O 1
ATOM 862 N N . ILE A 1 122 ? -3.397 4.955 12.700 1.00 91.38 122 ILE A N 1
ATOM 863 C CA . ILE A 1 122 ? -2.549 5.997 12.095 1.00 91.38 122 ILE A CA 1
ATOM 864 C C . ILE A 1 122 ? -1.747 6.768 13.145 1.00 91.38 122 ILE A C 1
ATOM 866 O O . ILE A 1 122 ? -0.742 7.381 12.805 1.00 91.38 122 ILE A O 1
ATOM 870 N N . LEU A 1 123 ? -2.148 6.724 14.423 1.00 89.31 123 LEU A N 1
ATOM 871 C CA . LEU A 1 123 ? -1.502 7.486 15.497 1.00 89.31 123 LEU A CA 1
ATOM 872 C C . LEU A 1 123 ? 0.019 7.270 15.574 1.00 89.31 123 LEU A C 1
ATOM 874 O O . LEU A 1 123 ? 0.731 8.270 15.683 1.00 89.31 123 LEU A O 1
ATOM 878 N N . PRO A 1 124 ? 0.552 6.036 15.440 1.00 90.62 124 PRO A N 1
ATOM 879 C CA . PRO A 1 124 ? 1.996 5.807 15.492 1.00 90.62 124 PRO A CA 1
ATOM 880 C C . PRO A 1 124 ? 2.782 6.486 14.361 1.00 90.62 124 PRO A C 1
ATOM 882 O O . PRO A 1 124 ? 3.969 6.749 14.519 1.00 90.62 124 PRO A O 1
ATOM 885 N N . CYS A 1 125 ? 2.138 6.775 13.227 1.00 92.19 125 CYS A N 1
ATOM 886 C CA . CYS A 1 125 ? 2.753 7.393 12.048 1.00 92.19 125 CYS A CA 1
ATOM 887 C C . CYS A 1 125 ? 2.084 8.723 11.659 1.00 92.19 125 CYS A C 1
ATOM 889 O O . CYS A 1 125 ? 2.236 9.200 10.533 1.00 92.19 125 CYS A O 1
ATOM 891 N N . LEU A 1 126 ? 1.361 9.352 12.594 1.00 92.69 126 LEU A N 1
ATOM 892 C CA . LEU A 1 126 ? 0.579 10.562 12.345 1.00 92.69 126 LEU A CA 1
ATOM 893 C C . LEU A 1 126 ? 1.413 11.723 11.768 1.00 92.69 126 LEU A C 1
ATOM 895 O O . LEU A 1 126 ? 0.952 12.336 10.802 1.00 92.69 126 LEU A O 1
ATOM 899 N N . PRO A 1 127 ? 2.629 12.033 12.272 1.00 93.69 127 PRO A N 1
ATOM 900 C CA . PRO A 1 127 ? 3.443 13.102 11.693 1.00 93.69 127 PRO A CA 1
ATOM 901 C C . PRO A 1 127 ? 3.778 12.859 10.217 1.00 93.69 127 PRO A C 1
ATOM 903 O O . PRO A 1 127 ? 3.750 13.787 9.411 1.00 93.69 127 PRO A O 1
ATOM 906 N N . ASP A 1 128 ? 4.057 11.612 9.845 1.00 93.88 128 ASP A N 1
ATOM 907 C CA . ASP A 1 128 ? 4.431 11.234 8.482 1.00 93.88 128 ASP A CA 1
ATOM 908 C C . ASP A 1 128 ? 3.213 11.280 7.563 1.00 93.88 128 ASP A C 1
ATOM 910 O O . ASP A 1 128 ? 3.270 11.875 6.488 1.00 93.88 128 ASP A O 1
ATOM 914 N N . ALA A 1 129 ? 2.080 10.759 8.035 1.00 93.06 129 ALA A N 1
ATOM 915 C CA . ALA A 1 129 ? 0.804 10.824 7.335 1.00 93.06 129 ALA A CA 1
ATOM 916 C C . ALA A 1 129 ? 0.385 12.273 7.021 1.00 93.06 129 ALA A C 1
ATOM 918 O O . ALA A 1 129 ? -0.006 12.578 5.892 1.00 93.06 129 ALA A O 1
ATOM 919 N N . LEU A 1 130 ? 0.517 13.188 7.990 1.00 92.25 130 LEU A N 1
ATOM 920 C CA . LEU A 1 130 ? 0.221 14.611 7.791 1.00 92.25 130 LEU A CA 1
ATOM 921 C C . LEU A 1 130 ? 1.174 15.259 6.780 1.00 92.25 130 LEU A C 1
ATOM 923 O O . LEU A 1 130 ? 0.724 16.016 5.919 1.00 92.25 130 LEU A O 1
ATOM 927 N N . ARG A 1 131 ? 2.475 14.934 6.832 1.00 92.56 131 ARG A N 1
ATOM 928 C CA . ARG A 1 131 ? 3.458 15.417 5.846 1.00 92.56 131 ARG A CA 1
ATOM 929 C C . ARG A 1 131 ? 3.123 14.951 4.432 1.00 92.56 131 ARG A C 1
ATOM 931 O O . ARG A 1 131 ? 3.190 15.754 3.503 1.00 92.56 131 ARG A O 1
ATOM 938 N N . VAL A 1 132 ? 2.725 13.688 4.267 1.00 93.19 132 VAL A N 1
ATOM 939 C CA . VAL A 1 132 ? 2.297 13.143 2.971 1.00 93.19 132 VAL A CA 1
ATOM 940 C C . VAL A 1 132 ? 1.095 13.923 2.440 1.00 93.19 132 VAL A C 1
ATOM 942 O O . VAL A 1 132 ? 1.166 14.449 1.330 1.00 93.19 132 VAL A O 1
ATOM 945 N N . VAL A 1 133 ? 0.028 14.080 3.230 1.00 89.75 133 VAL A N 1
ATOM 946 C CA . VAL A 1 133 ? -1.178 14.806 2.790 1.00 89.75 133 VAL A CA 1
ATOM 947 C C . VAL A 1 133 ? -0.882 16.270 2.458 1.00 89.75 133 VAL A C 1
ATOM 949 O O . VAL A 1 133 ? -1.375 16.773 1.447 1.00 89.75 133 VAL A O 1
ATOM 952 N N . ALA A 1 134 ? -0.045 16.944 3.251 1.00 87.50 134 ALA A N 1
ATOM 953 C CA . ALA A 1 134 ? 0.384 18.311 2.965 1.00 87.50 134 ALA A CA 1
ATOM 954 C C . ALA A 1 134 ? 1.163 18.404 1.641 1.00 87.50 134 ALA A C 1
ATOM 956 O O . ALA A 1 134 ? 0.935 19.321 0.854 1.00 87.50 134 ALA A O 1
ATOM 957 N N . SER A 1 135 ? 2.036 17.431 1.354 1.00 87.06 135 SER A N 1
ATOM 958 C CA . SER A 1 135 ? 2.816 17.410 0.110 1.00 87.06 135 SER A CA 1
ATOM 959 C C . SER A 1 135 ? 1.957 17.212 -1.146 1.00 87.06 135 SER A C 1
ATOM 961 O O . SER A 1 135 ? 2.258 17.799 -2.182 1.00 87.06 135 SER A O 1
ATOM 963 N N . VAL A 1 136 ? 0.868 16.438 -1.052 1.00 85.62 136 VAL A N 1
ATOM 964 C CA . VAL A 1 136 ? -0.043 16.154 -2.178 1.00 85.62 136 VAL A CA 1
ATOM 965 C C . VAL A 1 136 ? -0.940 17.353 -2.502 1.00 85.62 136 VAL A C 1
ATOM 967 O O . VAL A 1 136 ? -1.241 17.601 -3.665 1.00 85.62 136 VAL A O 1
ATOM 970 N N . ARG A 1 137 ? -1.346 18.139 -1.496 1.00 74.50 137 ARG A N 1
ATOM 971 C CA . ARG A 1 137 ? -2.241 19.301 -1.677 1.00 74.50 137 ARG A CA 1
ATOM 972 C C . ARG A 1 137 ? -1.548 20.556 -2.239 1.00 74.50 137 ARG A C 1
ATOM 974 O O . ARG A 1 137 ? -2.229 21.542 -2.500 1.00 74.50 137 ARG A O 1
ATOM 981 N N . GLY A 1 138 ? -0.234 20.507 -2.471 1.00 55.75 138 GLY A N 1
ATOM 982 C CA . GLY A 1 138 ? 0.579 21.648 -2.895 1.00 55.75 138 GLY A CA 1
ATOM 983 C C . GLY A 1 138 ? 1.105 22.424 -1.688 1.00 55.75 138 GLY A C 1
ATOM 984 O O . GLY A 1 138 ? 0.334 22.894 -0.859 1.00 55.75 138 GLY A O 1
ATOM 985 N N . GLY A 1 139 ? 2.433 22.521 -1.575 1.00 46.28 139 GLY A N 1
ATOM 986 C CA . GLY A 1 139 ? 3.162 23.008 -0.400 1.00 46.28 139 GLY A CA 1
ATOM 987 C C . GLY A 1 139 ? 2.933 24.475 -0.025 1.00 46.28 139 GLY A C 1
ATOM 988 O O . GLY A 1 139 ? 3.838 25.291 -0.168 1.00 46.28 139 GLY A O 1
ATOM 989 N N . ALA A 1 140 ? 1.770 24.799 0.531 1.00 34.25 140 ALA A N 1
ATOM 990 C CA . ALA A 1 140 ? 1.618 25.948 1.408 1.00 34.25 140 ALA A CA 1
ATOM 991 C C . ALA A 1 140 ? 1.845 25.483 2.859 1.00 34.25 140 ALA A C 1
ATOM 993 O O . ALA A 1 140 ? 1.227 24.499 3.282 1.00 34.25 140 ALA A O 1
ATOM 994 N N . PRO A 1 141 ? 2.722 26.147 3.635 1.00 40.34 141 PRO A N 1
ATOM 995 C CA . PRO A 1 141 ? 2.740 25.986 5.082 1.00 40.34 141 PRO A CA 1
ATOM 996 C C . PRO A 1 141 ? 1.322 26.202 5.618 1.00 40.34 141 PRO A C 1
ATOM 998 O O . PRO A 1 141 ? 0.610 27.087 5.143 1.00 40.34 141 PRO A O 1
ATOM 1001 N N . LEU A 1 142 ? 0.903 25.397 6.595 1.00 40.03 142 LEU A N 1
ATOM 1002 C CA . LEU A 1 142 ? -0.320 25.667 7.344 1.00 40.03 142 LEU A CA 1
ATOM 1003 C C . LEU A 1 142 ? -0.129 27.002 8.079 1.00 40.03 142 LEU A C 1
ATOM 1005 O O . LEU A 1 142 ? 0.442 27.032 9.169 1.00 40.03 142 LEU A O 1
ATOM 1009 N N . GLU A 1 143 ? -0.562 28.106 7.470 1.00 35.81 143 GLU A N 1
ATOM 1010 C CA . GLU A 1 143 ? -0.580 29.412 8.123 1.00 35.81 143 GLU A CA 1
ATOM 1011 C C . GLU A 1 143 ? -1.473 29.308 9.372 1.00 35.81 143 GLU A C 1
ATOM 1013 O O . GLU A 1 143 ? -2.625 28.853 9.275 1.00 35.81 143 GLU A O 1
ATOM 1018 N N . PRO A 1 144 ? -0.977 29.692 10.563 1.00 36.50 144 PRO A N 1
ATOM 1019 C CA . PRO A 1 144 ? -1.761 29.624 11.784 1.00 36.50 144 PRO A CA 1
ATOM 1020 C C . PRO A 1 144 ? -2.932 30.610 11.697 1.00 36.50 144 PRO A C 1
ATOM 1022 O O . PRO A 1 144 ? -2.787 31.799 11.958 1.00 36.50 144 PRO A O 1
ATOM 1025 N N . GLY A 1 145 ? -4.110 30.106 11.317 1.00 46.16 145 GLY A N 1
ATOM 1026 C CA . GLY A 1 145 ? -5.348 30.888 11.294 1.00 46.16 145 GLY A CA 1
ATOM 1027 C C . GLY A 1 145 ? -6.333 30.571 10.170 1.00 46.16 145 GLY A C 1
ATOM 1028 O O . GLY A 1 145 ? -7.469 31.038 10.236 1.00 46.16 145 GLY A O 1
ATOM 1029 N N . GLN A 1 146 ? -5.977 29.763 9.164 1.00 40.38 146 GLN A N 1
ATOM 1030 C CA . GLN A 1 146 ? -6.952 29.383 8.136 1.00 40.38 146 GLN A CA 1
ATOM 1031 C C . GLN A 1 146 ? -7.819 28.204 8.595 1.00 40.38 146 GLN A C 1
ATOM 1033 O O . GLN A 1 146 ? -7.433 27.039 8.557 1.00 40.38 146 GLN A O 1
ATOM 1038 N N . SER A 1 147 ? -9.035 28.535 9.030 1.00 51.22 147 SER A N 1
ATOM 1039 C CA . SER A 1 147 ? -10.117 27.595 9.328 1.00 51.22 147 SER A CA 1
ATOM 1040 C C . SER A 1 147 ? -10.484 26.760 8.090 1.00 51.22 147 SER A C 1
ATOM 1042 O O . SER A 1 147 ? -11.357 27.141 7.312 1.00 51.22 147 SER A O 1
ATOM 1044 N N . THR A 1 148 ? -9.854 25.598 7.923 1.00 45.41 148 THR A N 1
ATOM 1045 C CA . THR A 1 148 ? -10.266 24.573 6.950 1.00 45.41 148 THR A CA 1
ATOM 1046 C C . THR A 1 148 ? -10.075 23.183 7.548 1.00 45.41 148 THR A C 1
ATOM 1048 O O . THR A 1 148 ? -8.973 22.666 7.532 1.00 45.41 148 THR A O 1
ATOM 1051 N N . GLY A 1 149 ? -11.115 22.580 8.140 1.00 52.16 149 GLY A N 1
ATOM 1052 C CA . GLY A 1 149 ? -11.120 21.172 8.600 1.00 52.16 149 GLY A CA 1
ATOM 1053 C C . GLY A 1 149 ? -10.160 20.792 9.745 1.00 52.16 149 GLY A C 1
ATOM 1054 O O . GLY A 1 149 ? -10.450 19.875 10.506 1.00 52.16 149 GLY A O 1
ATOM 1055 N N . ASP A 1 150 ? -9.077 21.539 9.931 1.00 51.62 150 ASP A N 1
ATOM 1056 C CA . ASP A 1 150 ? -7.926 21.249 10.777 1.00 51.62 150 ASP A CA 1
ATOM 1057 C C . ASP A 1 150 ? -8.249 21.419 12.261 1.00 51.62 150 ASP A C 1
ATOM 1059 O O . ASP A 1 150 ? -7.768 20.663 13.096 1.00 51.62 150 ASP A O 1
ATOM 1063 N N . ALA A 1 151 ? -9.125 22.370 12.603 1.00 48.38 151 ALA A N 1
ATOM 1064 C CA . ALA A 1 151 ? -9.630 22.531 13.965 1.00 48.38 151 ALA A CA 1
ATOM 1065 C C . ALA A 1 151 ? -10.550 21.368 14.365 1.00 48.38 151 ALA A C 1
ATOM 1067 O O . ALA A 1 151 ? -10.445 20.860 15.475 1.00 48.38 151 ALA A O 1
ATOM 1068 N N . ALA A 1 152 ? -11.400 20.900 13.445 1.00 48.78 152 ALA A N 1
ATOM 1069 C CA . ALA A 1 152 ? -12.250 19.737 13.677 1.00 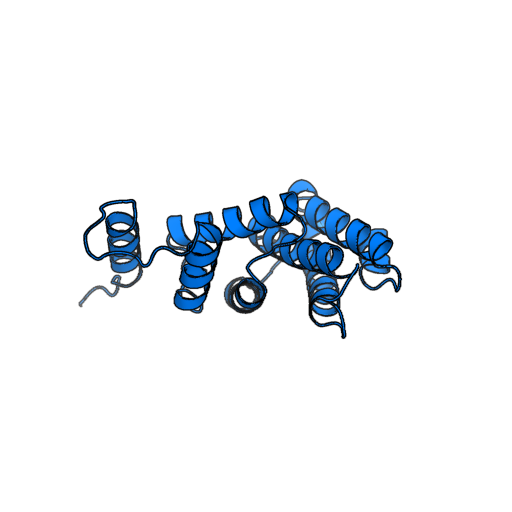48.78 152 ALA A CA 1
ATOM 1070 C C . ALA A 1 152 ? -11.426 18.441 13.719 1.00 48.78 152 ALA A C 1
ATOM 1072 O O . ALA A 1 152 ? -11.701 17.569 14.535 1.00 48.78 152 ALA A O 1
ATOM 1073 N N . LEU A 1 153 ? -10.389 18.320 12.885 1.00 48.62 153 LEU A N 1
ATOM 1074 C CA . LEU A 1 153 ? -9.458 17.194 12.898 1.00 48.62 153 LEU A CA 1
ATOM 1075 C C . LEU A 1 153 ? -8.619 17.172 14.185 1.00 48.62 153 LEU A C 1
ATOM 1077 O O . LEU A 1 153 ? -8.521 16.126 14.822 1.00 48.62 153 LEU A O 1
ATOM 1081 N N . LYS A 1 154 ? -8.082 18.322 14.617 1.00 52.94 154 LYS A N 1
ATOM 1082 C CA . LYS A 1 154 ? -7.353 18.468 15.888 1.00 52.94 154 LYS A CA 1
ATOM 1083 C C . LYS A 1 154 ? -8.246 18.220 17.103 1.00 52.94 154 LYS A C 1
ATOM 1085 O O . LYS A 1 154 ? -7.813 17.523 18.012 1.00 52.94 154 LYS A O 1
ATOM 1090 N N . ASP A 1 155 ? -9.481 18.721 17.115 1.00 53.56 155 ASP A N 1
ATOM 1091 C CA . ASP A 1 155 ? -10.454 18.457 18.188 1.00 53.56 155 ASP A CA 1
ATOM 1092 C C . ASP A 1 155 ? -10.833 16.967 18.247 1.00 53.56 155 ASP A C 1
ATOM 1094 O O . ASP A 1 155 ? -10.863 16.367 19.319 1.00 53.56 155 ASP A O 1
ATOM 1098 N N . ARG A 1 156 ? -11.028 16.313 17.095 1.00 58.59 156 ARG A N 1
ATOM 1099 C CA . ARG A 1 156 ? -11.334 14.872 17.030 1.00 58.59 156 ARG A CA 1
ATOM 1100 C C . ARG A 1 156 ? -10.148 13.997 17.435 1.00 58.59 156 ARG A C 1
ATOM 1102 O O . ARG A 1 156 ? -10.351 13.038 18.175 1.00 58.59 156 ARG A O 1
ATOM 1109 N N . LEU A 1 157 ? -8.927 14.347 17.026 1.00 53.81 157 LEU A N 1
ATOM 1110 C CA . LEU A 1 157 ? -7.696 13.697 17.495 1.00 53.81 157 LEU A CA 1
ATOM 1111 C C . LEU A 1 157 ? -7.491 13.917 18.999 1.00 53.81 157 LEU A C 1
ATOM 1113 O O . LEU A 1 157 ? -7.170 12.971 19.710 1.00 53.81 157 LEU 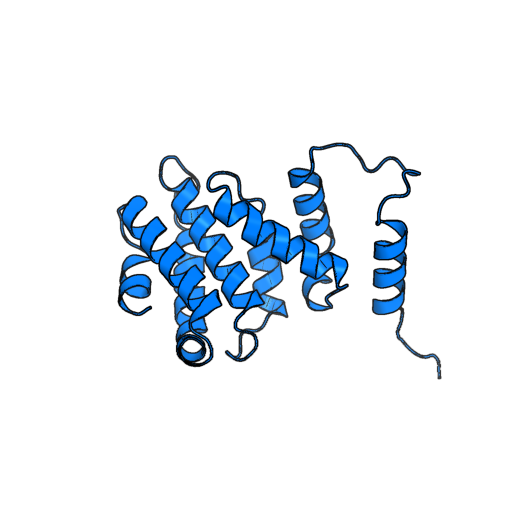A O 1
ATOM 1117 N N . GLY A 1 158 ? -7.750 15.126 19.502 1.00 52.75 158 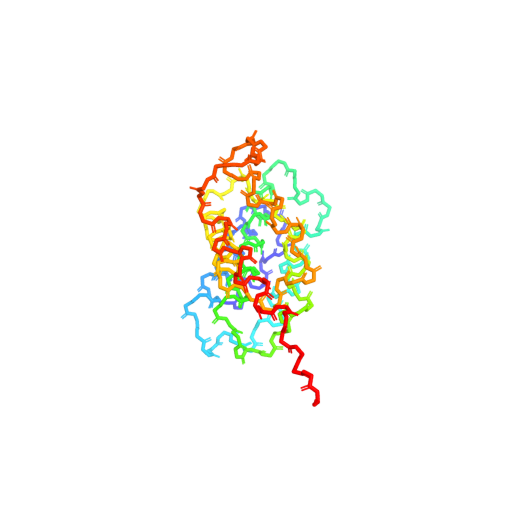GLY A N 1
ATOM 1118 C CA . GLY A 1 158 ? -7.689 15.444 20.929 1.00 52.75 158 GLY A CA 1
ATOM 1119 C C . GLY A 1 158 ? -8.673 14.621 21.761 1.00 52.75 158 GLY A C 1
ATOM 1120 O O . GLY A 1 158 ? -8.299 14.091 22.803 1.00 52.75 158 GLY A O 1
ATOM 1121 N N . ARG A 1 159 ? -9.905 14.426 21.278 1.00 56.78 159 ARG A N 1
ATOM 1122 C CA . ARG A 1 159 ? -10.904 13.565 21.937 1.00 56.78 159 ARG A CA 1
ATOM 1123 C C . ARG A 1 159 ? -10.547 12.080 21.873 1.00 56.78 159 ARG A C 1
ATOM 1125 O O . ARG A 1 159 ? -10.766 11.375 22.851 1.00 56.78 159 ARG A O 1
ATOM 1132 N N . ALA A 1 160 ? -9.995 11.609 20.754 1.00 53.31 160 ALA A N 1
ATOM 1133 C CA . ALA A 1 160 ? -9.563 10.218 20.601 1.00 53.31 160 ALA A CA 1
ATOM 1134 C C . ALA A 1 160 ? -8.348 9.877 21.483 1.00 53.31 160 ALA A C 1
ATOM 1136 O O . ALA A 1 160 ? -8.242 8.758 21.975 1.00 53.31 160 ALA A O 1
ATOM 1137 N N . LEU A 1 161 ? -7.453 10.845 21.709 1.00 54.94 161 LEU A N 1
ATOM 1138 C CA . LEU A 1 161 ? -6.255 10.692 22.542 1.00 54.94 161 LEU A CA 1
ATOM 1139 C C . LEU A 1 161 ? -6.493 11.018 24.029 1.00 54.94 161 LEU A C 1
ATOM 1141 O O . LEU A 1 161 ? -5.723 10.579 24.875 1.00 54.94 161 LEU A O 1
ATOM 1145 N N . GLY A 1 162 ? -7.545 11.775 24.357 1.00 45.56 162 GLY A N 1
ATOM 1146 C CA . GLY A 1 162 ? -7.868 12.231 25.717 1.00 45.56 162 GLY A CA 1
ATOM 1147 C C . GLY A 1 162 ? -8.759 11.295 26.542 1.00 45.56 162 GLY A C 1
ATOM 1148 O O . GLY A 1 162 ? -9.194 11.674 27.626 1.00 45.56 162 GLY A O 1
ATOM 1149 N N . GLY A 1 163 ? -9.060 10.091 26.054 1.00 41.91 163 GLY A N 1
ATOM 1150 C CA . GLY A 1 163 ? -9.922 9.120 26.731 1.00 41.91 163 GLY A CA 1
ATOM 1151 C C . GLY A 1 163 ? -9.201 8.257 27.770 1.00 41.91 163 GLY A C 1
ATOM 1152 O O . GLY A 1 163 ? -9.206 7.038 27.639 1.00 41.91 163 GLY A O 1
ATOM 1153 N N . VAL A 1 164 ? -8.605 8.861 28.800 1.00 45.06 164 VAL A N 1
ATOM 1154 C CA . VAL A 1 164 ? -8.351 8.162 30.072 1.00 45.06 164 VAL A CA 1
ATOM 1155 C C . VAL A 1 164 ? -9.322 8.758 31.089 1.00 45.06 164 VAL A C 1
ATOM 1157 O O . VAL A 1 164 ? -9.175 9.935 31.424 1.00 45.06 164 VAL A O 1
ATOM 1160 N N . PRO A 1 165 ? -10.353 8.017 31.534 1.00 36.91 165 PRO A N 1
ATOM 1161 C CA . PRO A 1 165 ? -11.240 8.525 32.567 1.00 36.91 165 PRO A CA 1
ATOM 1162 C C . PRO A 1 165 ? -10.443 8.659 33.875 1.00 36.91 165 PRO A C 1
ATOM 1164 O O . PRO A 1 165 ? -9.717 7.727 34.223 1.00 36.91 165 PRO A O 1
ATOM 1167 N N . PRO A 1 166 ? -10.525 9.796 34.585 1.00 41.78 166 PRO A N 1
ATOM 1168 C CA . PRO A 1 166 ? -10.050 9.855 35.959 1.00 41.78 166 PRO A CA 1
ATOM 1169 C C . PRO A 1 166 ? -10.994 9.043 36.861 1.00 41.78 166 PRO A C 1
ATOM 1171 O O . PRO A 1 166 ? -12.211 9.083 36.660 1.00 41.78 166 PRO A O 1
ATOM 1174 N N . ASP A 1 167 ? -10.401 8.306 37.805 1.00 50.66 167 ASP A N 1
ATOM 1175 C CA . ASP A 1 167 ? -11.072 7.559 38.882 1.00 50.66 167 ASP A CA 1
ATOM 1176 C C . ASP A 1 167 ? -12.024 8.429 39.727 1.00 50.66 167 ASP A C 1
ATOM 1178 O O . ASP A 1 167 ? -11.703 9.621 39.965 1.00 50.66 167 ASP A O 1
#

Organism: NCBI:txid464990

Sequence (167 aa):
AAACLQHASAGSAQVRRSACYGLAVCAQRGGAGFAPLVPAALQAMHGAVTAEGAREGDNNEATDNAVDAVGRMCRYQPGSGLDLASVLPTWVSWLPLKHDEECAAEAHGYLAGLLEAGSPHILPCLPDALRVVASVRGGAPLEPGQSTGDAALKDRLGRALGGVPPD

Radius of gyration: 17.18 Å; chains: 1; bounding box: 31×48×56 Å

Secondary structure (DSSP, 8-state):
-HHHHHHTT-SSHHHHHHHHHHHHHHHHH-GGGTGGGHHHHHHHHHHHHTSTTTTSTTHHHHHHHHHHHHHHHHHH-GGG---HHHHHHHHHHTPPP-S-HHHHHHHHHHHHHHHHHT-GGGGGGHHHHHHHHHHHT------TT--SSHHHHHHHHHHHH------

InterPro domains:
  IPR011989 Armadillo-like helical [G3DSA:1.25.10.10] (1-154)
  IPR016024 Armadillo-type fold [SSF48371] (9-137)
  IPR040122 Importin beta family [PTHR10527] (13-117)

pLDDT: mean 85.04, std 18.24, range [34.25, 98.5]